Protein AF-A0A4R6G6R5-F1 (afdb_monomer_lite)

Structure (mmCIF, N/CA/C/O backbone):
data_AF-A0A4R6G6R5-F1
#
_entry.id   AF-A0A4R6G6R5-F1
#
loop_
_atom_site.group_PDB
_atom_site.id
_atom_site.type_symbol
_atom_site.label_atom_id
_atom_site.label_alt_id
_atom_site.label_comp_id
_atom_site.label_asym_id
_atom_site.label_entity_id
_atom_site.label_seq_id
_atom_site.pdbx_PDB_ins_code
_atom_site.Cartn_x
_atom_site.Cartn_y
_atom_site.Cartn_z
_atom_site.occupancy
_atom_site.B_iso_or_equiv
_atom_site.auth_seq_id
_atom_site.auth_comp_id
_atom_site.auth_asym_id
_atom_site.auth_atom_id
_atom_site.pdbx_PDB_model_num
ATOM 1 N N . MET A 1 1 ? 7.781 -20.737 -15.892 1.00 40.94 1 MET A N 1
ATOM 2 C CA . MET A 1 1 ? 7.764 -19.262 -15.797 1.00 40.94 1 MET A CA 1
ATOM 3 C C . MET A 1 1 ? 6.506 -18.879 -15.039 1.00 40.94 1 MET A C 1
ATOM 5 O O . MET A 1 1 ? 5.435 -19.244 -15.503 1.00 40.94 1 MET A O 1
ATOM 9 N N . SER A 1 2 ? 6.605 -18.272 -13.853 1.00 46.31 2 SER A N 1
ATOM 10 C CA . SER A 1 2 ? 5.411 -17.788 -13.145 1.00 46.31 2 SER A CA 1
ATOM 11 C C . SER A 1 2 ? 4.971 -16.476 -13.782 1.00 46.31 2 SER A C 1
ATOM 13 O O . SER A 1 2 ? 5.750 -15.529 -13.791 1.00 46.31 2 SER A O 1
ATOM 15 N N . SER A 1 3 ? 3.769 -16.421 -14.341 1.00 54.81 3 SER A N 1
ATOM 16 C CA . SER A 1 3 ? 3.135 -15.170 -14.762 1.00 54.81 3 SER A CA 1
ATOM 17 C C . SER A 1 3 ? 2.466 -14.498 -13.562 1.00 54.81 3 SER A C 1
ATOM 19 O O . SER A 1 3 ? 2.080 -15.182 -12.613 1.00 54.81 3 SER A O 1
ATOM 21 N N . TYR A 1 4 ? 2.300 -13.175 -13.613 1.00 59.81 4 TYR A N 1
ATOM 22 C CA . TYR A 1 4 ? 1.468 -12.454 -12.650 1.00 59.81 4 TYR A CA 1
ATOM 23 C C . TYR A 1 4 ? 0.051 -13.043 -12.604 1.00 59.81 4 TYR A C 1
ATOM 25 O O . TYR A 1 4 ? -0.521 -13.366 -13.651 1.00 59.81 4 TYR A O 1
ATOM 33 N N . ARG A 1 5 ? -0.508 -13.192 -11.399 1.00 61.62 5 ARG A N 1
ATOM 34 C CA . ARG A 1 5 ? -1.873 -13.685 -11.182 1.00 61.62 5 ARG A CA 1
ATOM 35 C C . ARG A 1 5 ? -2.727 -12.580 -10.579 1.00 61.62 5 ARG A C 1
ATOM 37 O O . ARG A 1 5 ? -2.496 -12.178 -9.444 1.00 61.62 5 ARG A O 1
ATOM 44 N N . ARG A 1 6 ? -3.720 -12.126 -11.349 1.00 59.91 6 ARG A N 1
ATOM 45 C CA . ARG A 1 6 ? -4.729 -11.173 -10.883 1.00 59.91 6 ARG A CA 1
ATOM 46 C C . ARG A 1 6 ? -5.626 -11.840 -9.848 1.00 59.91 6 ARG A C 1
ATOM 48 O O . ARG A 1 6 ? -6.105 -12.951 -10.082 1.00 59.91 6 ARG A O 1
ATOM 55 N N . ILE A 1 7 ? -5.879 -11.147 -8.748 1.00 63.00 7 ILE A N 1
ATOM 56 C CA . ILE A 1 7 ? -6.740 -11.641 -7.674 1.00 63.00 7 ILE A CA 1
ATOM 57 C C . ILE A 1 7 ? -8.153 -11.084 -7.851 1.00 63.00 7 ILE A C 1
ATOM 59 O O . ILE A 1 7 ? -8.339 -9.884 -8.053 1.00 63.00 7 ILE A O 1
ATOM 63 N N . LYS A 1 8 ? -9.163 -11.953 -7.754 1.00 63.47 8 LYS A N 1
ATOM 64 C CA . LYS A 1 8 ? -10.570 -11.553 -7.616 1.00 63.47 8 LYS A CA 1
ATOM 65 C C . LYS A 1 8 ? -11.083 -11.901 -6.226 1.00 63.47 8 LYS A C 1
ATOM 67 O O . LYS A 1 8 ? -10.665 -12.903 -5.651 1.00 63.47 8 LYS A O 1
ATOM 72 N N . LEU A 1 9 ? -11.994 -11.087 -5.703 1.00 62.19 9 LEU A N 1
ATOM 73 C CA . LEU A 1 9 ? -12.597 -11.278 -4.388 1.00 62.19 9 LEU A CA 1
ATOM 74 C C . LEU A 1 9 ? -14.121 -11.354 -4.509 1.00 62.19 9 LEU A C 1
ATOM 76 O O . LEU A 1 9 ? -14.733 -10.493 -5.135 1.00 62.19 9 LEU A O 1
ATOM 80 N N . GLY A 1 10 ? -14.714 -12.378 -3.897 1.00 57.88 10 GLY A N 1
ATOM 81 C CA . GLY A 1 10 ? -16.154 -12.510 -3.686 1.00 57.88 10 GLY A CA 1
ATOM 82 C C . GLY A 1 10 ? -16.492 -12.334 -2.207 1.00 57.88 10 GLY A C 1
ATOM 83 O O . GLY A 1 10 ? -15.808 -12.894 -1.350 1.00 57.88 10 GLY A O 1
ATOM 84 N N . ILE A 1 11 ? -17.532 -11.555 -1.904 1.00 58.75 11 ILE A N 1
ATOM 85 C CA . ILE A 1 11 ? -17.948 -11.232 -0.531 1.00 58.75 11 ILE A CA 1
ATOM 86 C C . ILE A 1 11 ? -19.417 -11.578 -0.356 1.00 58.75 11 ILE A C 1
ATOM 88 O O . ILE A 1 11 ? -20.252 -11.221 -1.181 1.00 58.75 11 ILE A O 1
ATOM 92 N N . SER A 1 12 ? -19.737 -12.277 0.732 1.00 50.78 12 SER A N 1
ATOM 93 C CA . SER A 1 12 ? -21.118 -12.685 1.032 1.00 50.78 12 SER A CA 1
ATOM 94 C C . SER A 1 12 ? -21.997 -11.567 1.618 1.00 50.78 12 SER A C 1
ATOM 96 O O . SER A 1 12 ? -23.219 -11.698 1.647 1.00 50.78 12 SER A O 1
ATOM 98 N N . SER A 1 13 ? -21.400 -10.468 2.090 1.00 53.56 13 SER A N 1
ATOM 99 C CA . SER A 1 13 ? -22.102 -9.347 2.725 1.00 53.56 13 SER A CA 1
ATOM 100 C C . SER A 1 13 ? -22.503 -8.268 1.716 1.00 53.56 13 SER A C 1
ATOM 102 O O . SER A 1 13 ? -21.655 -7.654 1.072 1.00 53.56 13 SER A O 1
ATOM 104 N N . VAL A 1 14 ? -23.805 -7.966 1.651 1.00 51.31 14 VAL A N 1
ATOM 105 C CA . VAL A 1 14 ? -24.383 -6.902 0.804 1.00 51.31 14 VAL A CA 1
ATOM 106 C C . VAL A 1 14 ? -23.847 -5.507 1.172 1.00 51.31 14 VAL A C 1
ATOM 108 O O . VAL A 1 14 ? -23.779 -4.634 0.318 1.00 51.31 14 VAL A O 1
ATOM 111 N N . ILE A 1 15 ? -23.424 -5.297 2.425 1.00 50.06 15 ILE A N 1
ATOM 112 C CA . ILE A 1 15 ? -22.972 -3.991 2.946 1.00 50.06 15 ILE A CA 1
ATOM 113 C C . ILE A 1 15 ? -21.524 -3.669 2.528 1.00 50.06 15 ILE A C 1
ATOM 115 O O . ILE A 1 15 ? -21.123 -2.507 2.517 1.00 50.06 15 ILE A O 1
ATOM 119 N N . GLU A 1 16 ? -20.727 -4.680 2.179 1.00 55.97 16 GLU A N 1
ATOM 120 C CA . GLU A 1 16 ? -19.296 -4.529 1.859 1.00 55.97 16 GLU A CA 1
ATOM 121 C C . GLU A 1 16 ? -18.996 -4.673 0.356 1.00 55.97 16 GLU A C 1
ATOM 123 O O . GLU A 1 16 ? -17.843 -4.560 -0.067 1.00 55.97 16 GLU A O 1
ATOM 128 N N . ASN A 1 17 ? -20.044 -4.875 -0.450 1.00 56.06 17 ASN A N 1
ATOM 129 C CA . ASN A 1 17 ? -19.956 -5.185 -1.876 1.00 56.06 17 ASN A CA 1
ATOM 130 C C . ASN A 1 17 ? -19.394 -4.027 -2.722 1.00 56.06 17 ASN A C 1
ATOM 132 O O . ASN A 1 17 ? -18.791 -4.273 -3.759 1.00 56.06 17 ASN A O 1
ATOM 136 N N . ASP A 1 18 ? -19.526 -2.778 -2.265 1.00 59.81 18 ASP A N 1
ATOM 137 C CA . ASP A 1 18 ? -19.084 -1.613 -3.046 1.00 59.81 18 ASP A CA 1
ATOM 138 C C . ASP A 1 18 ? -17.611 -1.246 -2.799 1.00 59.81 18 ASP A C 1
ATOM 140 O O . ASP A 1 18 ? -16.909 -0.792 -3.703 1.00 59.81 18 ASP A O 1
ATOM 144 N N . VAL A 1 19 ? -17.109 -1.455 -1.578 1.00 63.41 19 VAL A N 1
ATOM 145 C CA . VAL A 1 19 ? -15.779 -0.959 -1.174 1.00 63.41 19 VAL A CA 1
ATOM 146 C C . VAL A 1 19 ? -14.688 -1.973 -1.501 1.00 63.41 19 VAL A C 1
ATOM 148 O O . VAL A 1 19 ? -13.605 -1.616 -1.964 1.00 63.41 19 VAL A O 1
ATOM 151 N N . MET A 1 20 ? -14.957 -3.257 -1.282 1.00 70.19 20 MET A N 1
ATOM 152 C CA . MET A 1 20 ? -13.905 -4.270 -1.317 1.00 70.19 20 MET A CA 1
ATOM 153 C C . MET A 1 20 ? -13.451 -4.701 -2.718 1.00 70.19 20 MET A C 1
ATOM 155 O O . MET A 1 20 ? -12.252 -4.923 -2.895 1.00 70.19 20 MET A O 1
ATOM 159 N N . PRO A 1 21 ? -14.317 -4.794 -3.744 1.00 69.38 21 PRO A N 1
ATOM 160 C CA . PRO A 1 21 ? -13.840 -5.022 -5.105 1.00 69.38 21 PRO A CA 1
ATOM 161 C C . PRO A 1 21 ? -12.931 -3.888 -5.589 1.00 69.38 21 PRO A C 1
ATOM 163 O O . PRO A 1 21 ? -11.913 -4.143 -6.232 1.00 69.38 21 PRO A O 1
ATOM 166 N N . ASN A 1 22 ? -13.262 -2.638 -5.249 1.00 68.75 22 ASN A N 1
ATOM 167 C CA . ASN A 1 22 ? -12.412 -1.493 -5.563 1.00 68.75 22 ASN A CA 1
ATOM 168 C C . ASN A 1 22 ? -11.080 -1.572 -4.803 1.00 68.75 22 ASN A C 1
ATOM 170 O O . ASN A 1 22 ? -10.018 -1.483 -5.415 1.00 68.75 22 ASN A O 1
ATOM 174 N N . PHE A 1 23 ? -11.135 -1.851 -3.497 1.00 76.25 23 PHE A N 1
ATOM 175 C CA . PHE A 1 23 ? -9.960 -2.084 -2.657 1.00 76.25 23 PHE A CA 1
ATOM 176 C C . PHE A 1 23 ? -9.000 -3.114 -3.274 1.00 76.25 23 PHE A C 1
ATOM 178 O O . PHE A 1 23 ? -7.816 -2.827 -3.441 1.00 76.25 23 PHE A O 1
ATOM 185 N N . ILE A 1 24 ? -9.503 -4.293 -3.659 1.00 76.31 24 ILE A N 1
ATOM 186 C CA . ILE A 1 24 ? -8.674 -5.368 -4.220 1.00 76.31 24 ILE A CA 1
ATOM 187 C C . ILE A 1 24 ? -8.085 -4.977 -5.567 1.00 76.31 24 ILE A C 1
ATOM 189 O O . ILE A 1 24 ? -6.911 -5.240 -5.800 1.00 76.31 24 ILE A O 1
ATOM 193 N N . ASN A 1 25 ? -8.857 -4.329 -6.442 1.00 75.81 25 ASN A N 1
ATOM 194 C CA . ASN A 1 25 ? -8.335 -3.880 -7.731 1.00 75.81 25 ASN A CA 1
ATOM 195 C C . ASN A 1 25 ? -7.214 -2.846 -7.566 1.00 75.81 25 ASN A C 1
ATOM 197 O O . ASN A 1 25 ? -6.208 -2.928 -8.272 1.00 75.81 25 ASN A O 1
ATOM 201 N N . VAL A 1 26 ? -7.363 -1.898 -6.634 1.00 78.00 26 VAL A N 1
ATOM 202 C CA . VAL A 1 26 ? -6.309 -0.916 -6.345 1.00 78.00 26 VAL A CA 1
ATOM 203 C C . VAL A 1 26 ? -5.091 -1.615 -5.752 1.00 78.00 26 VAL A C 1
ATOM 205 O O . VAL A 1 26 ? -3.987 -1.430 -6.255 1.00 78.00 26 VAL A O 1
ATOM 208 N N . LEU A 1 27 ? -5.277 -2.475 -4.750 1.00 82.62 27 LEU A N 1
ATOM 209 C CA . LEU A 1 27 ? -4.180 -3.202 -4.114 1.00 82.62 27 LEU A CA 1
ATOM 210 C C . LEU A 1 27 ? -3.401 -4.071 -5.117 1.00 82.62 27 LEU A C 1
ATOM 212 O O . LEU A 1 27 ? -2.174 -4.031 -5.127 1.00 82.62 27 LEU A O 1
ATOM 216 N N . ASP A 1 28 ? -4.103 -4.811 -5.979 1.00 82.06 28 ASP A N 1
ATOM 217 C CA . ASP A 1 28 ? -3.528 -5.638 -7.050 1.00 82.06 28 ASP A CA 1
ATOM 218 C C . ASP A 1 28 ? -2.665 -4.773 -7.988 1.00 82.06 28 ASP A C 1
ATOM 220 O O . ASP A 1 28 ? -1.492 -5.072 -8.223 1.00 82.06 28 ASP A O 1
ATOM 224 N N . ALA A 1 29 ? -3.201 -3.634 -8.439 1.00 81.94 29 ALA A N 1
ATOM 225 C CA . ALA A 1 29 ? -2.495 -2.714 -9.325 1.00 81.94 29 ALA A CA 1
ATOM 226 C C . ALA A 1 29 ? -1.279 -2.041 -8.665 1.00 81.94 29 ALA A C 1
ATOM 228 O O . ALA A 1 29 ? -0.254 -1.848 -9.321 1.00 81.94 29 ALA A O 1
ATOM 229 N N . GLU A 1 30 ? -1.373 -1.639 -7.398 1.00 84.06 30 GLU A N 1
ATOM 230 C CA . GLU A 1 30 ? -0.256 -0.999 -6.692 1.00 84.06 30 GLU A CA 1
ATOM 231 C C . GLU A 1 30 ? 0.858 -1.998 -6.341 1.00 84.06 30 GLU A C 1
ATOM 233 O O . GLU A 1 30 ? 2.038 -1.684 -6.503 1.00 84.06 30 GLU A O 1
ATOM 238 N N . LEU A 1 31 ? 0.522 -3.227 -5.938 1.00 86.31 31 LEU A N 1
ATOM 239 C 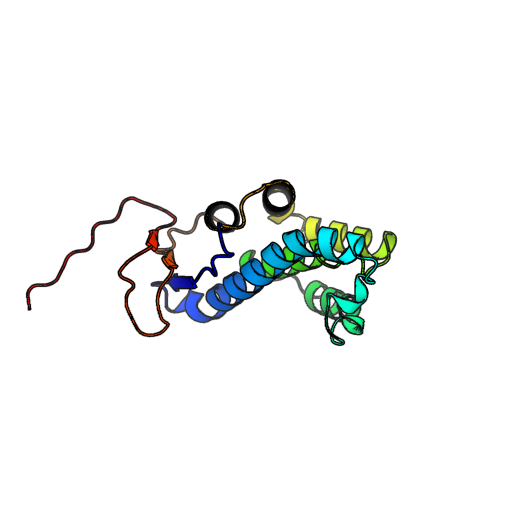CA . LEU A 1 31 ? 1.517 -4.273 -5.665 1.00 86.31 31 LEU A CA 1
ATOM 240 C C . LEU A 1 31 ? 2.274 -4.695 -6.927 1.00 86.31 31 LEU A C 1
ATOM 242 O O . LEU A 1 31 ? 3.490 -4.917 -6.876 1.00 86.31 31 LEU A O 1
ATOM 246 N N . LEU A 1 32 ? 1.590 -4.780 -8.070 1.00 84.44 32 LEU A N 1
ATOM 247 C CA . LEU A 1 32 ? 2.255 -5.009 -9.350 1.00 84.44 32 LEU A CA 1
ATOM 248 C C . LEU A 1 32 ? 3.206 -3.857 -9.689 1.00 84.44 32 LEU A C 1
ATOM 250 O O . LEU A 1 32 ? 4.344 -4.100 -10.096 1.00 84.44 32 LEU A O 1
ATOM 254 N N . ARG A 1 33 ? 2.770 -2.609 -9.485 1.00 81.94 33 ARG A N 1
ATOM 255 C CA . ARG A 1 33 ? 3.607 -1.427 -9.728 1.00 81.94 33 ARG A CA 1
ATOM 256 C C . ARG A 1 33 ? 4.860 -1.439 -8.865 1.00 81.94 33 ARG A C 1
ATOM 258 O O . ARG A 1 33 ? 5.948 -1.346 -9.419 1.00 81.94 33 ARG A O 1
ATOM 265 N N . GLN A 1 34 ? 4.739 -1.702 -7.565 1.00 83.31 34 GLN A N 1
ATOM 266 C CA . GLN A 1 34 ? 5.886 -1.865 -6.658 1.00 83.31 34 GLN A CA 1
ATOM 267 C C . GLN A 1 34 ? 6.932 -2.863 -7.173 1.00 83.31 34 GLN A C 1
ATOM 269 O O . GLN A 1 34 ? 8.133 -2.675 -6.990 1.00 83.31 34 GLN A O 1
ATOM 274 N N . LYS A 1 35 ? 6.491 -3.925 -7.855 1.00 83.38 35 LYS A N 1
ATOM 275 C CA . LYS A 1 35 ? 7.385 -4.941 -8.417 1.00 83.38 35 LYS A CA 1
ATOM 276 C C . LYS A 1 35 ? 8.106 -4.486 -9.683 1.00 83.38 35 LYS A C 1
ATOM 278 O O . LYS A 1 35 ? 9.246 -4.883 -9.928 1.00 83.38 35 LYS A O 1
ATOM 283 N N . LEU A 1 36 ? 7.417 -3.712 -10.512 1.00 84.12 36 LEU A N 1
ATOM 284 C CA . LEU A 1 36 ? 7.853 -3.354 -11.857 1.00 84.12 36 LEU A CA 1
ATOM 285 C C . LEU A 1 36 ? 8.595 -2.014 -11.908 1.00 84.12 36 LEU A C 1
ATOM 287 O O . LEU A 1 36 ? 9.497 -1.876 -12.734 1.00 84.12 36 LEU A O 1
ATOM 291 N N . THR A 1 37 ? 8.285 -1.064 -11.018 1.00 82.31 37 THR A N 1
ATOM 292 C CA . THR A 1 37 ? 8.928 0.260 -10.975 1.00 82.31 37 THR A CA 1
ATOM 293 C C . THR A 1 37 ? 10.458 0.167 -10.927 1.00 82.31 37 THR A C 1
ATOM 295 O O . THR A 1 37 ? 11.096 0.802 -11.764 1.00 82.31 37 THR A O 1
ATOM 298 N N . PRO A 1 38 ? 11.096 -0.660 -10.068 1.00 82.25 38 PRO A N 1
ATOM 299 C CA . PRO A 1 38 ? 12.559 -0.740 -10.036 1.00 82.25 38 PRO A CA 1
ATOM 300 C C . PRO A 1 38 ? 13.171 -1.185 -11.372 1.00 82.25 38 PRO A C 1
ATOM 302 O O . PRO A 1 38 ? 14.202 -0.663 -11.788 1.00 82.25 38 PRO A O 1
ATOM 305 N N . GLN A 1 39 ? 12.518 -2.119 -12.073 1.00 83.06 39 GLN A N 1
ATOM 306 C CA . GLN A 1 39 ? 12.974 -2.594 -13.383 1.00 83.06 39 GLN A CA 1
ATOM 307 C C . GLN A 1 39 ? 12.775 -1.523 -14.458 1.00 83.06 39 GLN A C 1
ATOM 309 O O . GLN A 1 39 ? 13.645 -1.323 -15.301 1.00 83.06 39 GLN A O 1
ATOM 314 N N . PHE A 1 40 ? 11.652 -0.807 -14.412 1.00 84.69 40 PHE A N 1
ATOM 315 C CA . PHE A 1 40 ? 11.368 0.303 -15.315 1.00 84.69 40 PHE A CA 1
ATOM 316 C C . PHE A 1 40 ? 12.414 1.421 -15.185 1.00 84.69 40 PHE A C 1
ATOM 318 O O . PHE A 1 40 ? 12.961 1.872 -16.190 1.00 84.69 40 PHE A O 1
ATOM 325 N N . LEU A 1 41 ? 12.773 1.792 -13.954 1.00 82.62 41 LEU A N 1
ATOM 326 C CA . LEU A 1 41 ? 13.828 2.772 -13.680 1.00 82.62 41 LEU A CA 1
ATOM 327 C C . LEU A 1 41 ? 15.211 2.269 -14.116 1.00 82.62 41 LEU A C 1
ATOM 329 O O . LEU A 1 41 ? 15.986 3.019 -14.706 1.00 82.62 41 LEU A O 1
ATOM 333 N N . GLN A 1 42 ? 15.519 0.987 -13.893 1.00 86.31 42 GLN A N 1
ATOM 334 C CA . GLN A 1 42 ? 16.785 0.384 -14.326 1.00 86.31 42 GLN A CA 1
ATOM 335 C C . GLN A 1 42 ? 16.971 0.433 -15.852 1.00 86.31 42 GLN A C 1
ATOM 337 O O . GLN A 1 42 ? 18.099 0.524 -16.336 1.00 86.31 42 GLN A O 1
ATOM 342 N N . LEU A 1 43 ? 15.877 0.397 -16.612 1.00 88.56 43 LEU A N 1
ATOM 343 C CA . LEU A 1 43 ? 15.887 0.540 -18.069 1.00 88.56 43 LEU A CA 1
ATOM 344 C C . LEU A 1 43 ? 16.085 1.996 -18.537 1.00 88.56 43 LEU A C 1
ATOM 346 O O . LEU A 1 43 ? 16.140 2.240 -19.741 1.00 88.56 43 LEU A O 1
ATOM 350 N N . GLY A 1 44 ? 16.219 2.953 -17.614 1.00 86.06 44 GLY A N 1
ATOM 351 C CA . GLY A 1 44 ? 16.456 4.367 -17.907 1.00 86.06 44 GLY A CA 1
ATOM 352 C C . GLY A 1 44 ? 15.187 5.169 -18.194 1.00 86.06 44 GLY A C 1
ATOM 353 O O . GLY A 1 44 ? 15.281 6.313 -18.637 1.00 86.06 44 GLY A O 1
ATOM 354 N N . PHE A 1 45 ? 14.005 4.594 -17.958 1.00 84.50 45 PHE A N 1
ATOM 355 C CA . PHE A 1 45 ? 12.760 5.349 -18.028 1.00 84.50 45 PHE A CA 1
ATOM 356 C C . PHE A 1 45 ? 12.581 6.222 -16.780 1.00 84.50 45 PHE A C 1
ATOM 358 O O . PHE A 1 45 ? 13.038 5.884 -15.691 1.00 84.50 45 PHE A O 1
ATOM 365 N N . GLN A 1 46 ? 11.884 7.346 -16.937 1.00 77.69 46 GLN A N 1
ATOM 366 C CA . GLN A 1 46 ? 11.555 8.242 -15.830 1.00 77.69 46 GLN A CA 1
ATOM 367 C C . GLN A 1 46 ? 10.327 7.716 -15.083 1.00 77.69 46 GLN A C 1
ATOM 369 O O . GLN A 1 46 ? 9.336 7.368 -15.722 1.00 77.69 46 GLN A O 1
ATOM 374 N N . GLY A 1 47 ? 10.363 7.683 -13.746 1.00 72.94 47 GLY A N 1
ATOM 375 C CA . GLY A 1 47 ? 9.261 7.164 -12.920 1.00 72.94 47 GLY A CA 1
ATOM 376 C C . GLY A 1 47 ? 7.910 7.830 -13.203 1.00 72.94 47 GLY A C 1
ATOM 377 O O . GLY A 1 47 ? 6.880 7.161 -13.199 1.00 72.94 47 GLY A O 1
ATOM 378 N N . GLU A 1 48 ? 7.925 9.111 -13.577 1.00 72.12 48 GLU A N 1
ATOM 379 C CA . GLU A 1 48 ? 6.746 9.876 -14.001 1.00 72.12 48 GLU A CA 1
ATOM 380 C C . GLU A 1 48 ? 6.028 9.307 -15.236 1.00 72.12 48 GLU A C 1
ATOM 382 O O . GLU A 1 48 ? 4.856 9.591 -15.426 1.00 72.12 48 GLU A O 1
ATOM 387 N N . HIS A 1 49 ? 6.691 8.491 -16.063 1.00 75.06 49 HIS A N 1
ATOM 388 C CA . HIS A 1 49 ? 6.076 7.822 -17.219 1.00 75.06 49 HIS A CA 1
ATOM 389 C C . HIS A 1 49 ? 5.477 6.456 -16.878 1.00 75.06 49 HIS A C 1
ATOM 391 O O . HIS A 1 49 ? 4.751 5.874 -17.688 1.00 75.06 49 HIS A O 1
ATOM 397 N N . PHE A 1 50 ? 5.816 5.910 -15.710 1.00 72.50 50 PHE A N 1
ATOM 398 C CA . PHE A 1 50 ? 5.258 4.646 -15.238 1.00 72.50 50 PHE A CA 1
ATOM 399 C C . PHE A 1 50 ? 3.797 4.808 -14.799 1.00 72.50 50 PHE A C 1
ATOM 401 O O . PHE A 1 50 ? 2.969 3.905 -14.923 1.00 72.50 50 PHE A O 1
ATOM 408 N N . TYR A 1 51 ? 3.501 6.012 -14.336 1.00 66.12 51 TYR A N 1
ATOM 409 C CA . TYR A 1 51 ? 2.215 6.521 -13.920 1.00 66.12 51 TYR A CA 1
ATOM 410 C C . TYR A 1 51 ? 1.667 7.376 -15.081 1.00 66.12 51 TYR A C 1
ATOM 412 O O . TYR A 1 51 ? 2.382 8.198 -15.641 1.00 66.12 51 TYR A O 1
ATOM 420 N N . ARG A 1 52 ? 0.451 7.111 -15.578 1.00 60.78 52 ARG A N 1
ATOM 421 C CA . ARG A 1 52 ? -0.107 7.869 -16.725 1.00 60.78 52 ARG A CA 1
ATOM 422 C C . ARG A 1 52 ? -0.399 9.323 -16.308 1.00 60.78 52 ARG A C 1
ATOM 424 O O . ARG A 1 52 ? -0.466 9.621 -15.129 1.00 60.78 52 ARG A O 1
ATOM 431 N N . ASP A 1 53 ? -0.649 10.225 -17.264 1.00 49.53 53 ASP A N 1
ATOM 432 C CA . ASP A 1 53 ? -0.837 11.689 -17.082 1.00 49.53 53 ASP A CA 1
ATOM 433 C C . ASP A 1 53 ? -1.759 12.178 -15.927 1.00 49.53 53 ASP A C 1
ATOM 435 O O . ASP A 1 53 ? -1.768 13.370 -15.611 1.00 49.53 53 ASP A O 1
ATOM 439 N N . SER A 1 54 ? -2.534 11.305 -15.274 1.00 48.84 54 SER A N 1
ATOM 440 C CA . SER A 1 54 ? -3.337 11.609 -14.081 1.00 48.84 54 SER A CA 1
ATOM 441 C C . SER A 1 54 ? -2.523 11.984 -12.833 1.00 48.84 54 SER A C 1
ATOM 443 O O . SER A 1 54 ? -3.077 12.607 -11.924 1.00 48.84 54 SER A O 1
ATOM 445 N N . ASP A 1 55 ? -1.229 11.665 -12.784 1.00 54.56 55 ASP A N 1
ATOM 446 C CA . ASP A 1 55 ? -0.422 11.739 -11.556 1.00 54.56 55 ASP A CA 1
ATOM 447 C C . ASP A 1 55 ? 0.160 13.122 -11.220 1.00 54.56 55 ASP A C 1
ATOM 449 O O . ASP A 1 55 ? 0.583 13.363 -10.088 1.00 54.56 55 ASP A O 1
ATOM 453 N N . LYS A 1 56 ? 0.039 14.110 -12.122 1.00 56.84 56 LYS A N 1
ATOM 454 C CA . LYS A 1 56 ? 0.256 15.532 -11.762 1.00 56.84 56 LYS A CA 1
ATOM 455 C C . LYS A 1 56 ? -0.667 15.994 -10.629 1.00 56.84 56 LYS A C 1
ATOM 457 O O . LYS A 1 56 ? -0.386 16.989 -9.967 1.00 56.84 56 LYS A O 1
ATOM 462 N N . ASN A 1 57 ? -1.761 15.267 -10.404 1.00 68.44 57 ASN A N 1
ATOM 463 C CA . ASN A 1 57 ? -2.730 15.551 -9.361 1.00 68.44 57 ASN A CA 1
ATOM 464 C C . ASN A 1 57 ? -2.580 14.646 -8.133 1.00 68.44 57 ASN A C 1
ATOM 466 O O . ASN A 1 57 ? -3.398 14.780 -7.232 1.00 68.44 57 ASN A O 1
ATOM 470 N N . THR A 1 58 ? -1.575 13.768 -8.034 1.00 75.88 58 THR A N 1
ATOM 471 C CA . THR A 1 58 ? -1.454 12.824 -6.903 1.00 75.88 58 THR A CA 1
ATOM 472 C C . THR A 1 58 ? -1.343 13.547 -5.565 1.00 75.88 58 THR A C 1
ATOM 474 O O . THR A 1 58 ? -2.053 13.208 -4.622 1.00 75.88 58 THR A O 1
ATOM 477 N N . GLN A 1 59 ? -0.555 14.622 -5.495 1.00 80.56 59 GLN A N 1
ATOM 478 C CA . GLN A 1 59 ? -0.486 15.469 -4.301 1.00 80.56 59 GLN A CA 1
ATOM 479 C C . GLN A 1 59 ? -1.826 16.159 -3.996 1.00 80.56 59 GLN A C 1
ATOM 481 O O . GLN A 1 59 ? -2.248 16.213 -2.842 1.00 80.56 59 GLN A O 1
ATOM 486 N N . ALA A 1 60 ? -2.513 16.689 -5.013 1.00 80.00 60 ALA A N 1
ATOM 487 C CA . ALA A 1 60 ? -3.813 17.341 -4.841 1.00 80.00 60 ALA A CA 1
ATOM 488 C C . ALA A 1 60 ? -4.897 16.346 -4.397 1.00 80.00 60 ALA A C 1
ATOM 490 O O . ALA A 1 60 ? -5.704 16.659 -3.524 1.00 80.00 60 ALA A O 1
ATOM 491 N N . TYR A 1 61 ? -4.872 15.137 -4.954 1.00 80.88 61 TYR A N 1
ATOM 492 C CA . TYR A 1 61 ? -5.747 14.035 -4.600 1.00 80.88 61 TYR A CA 1
ATOM 493 C C . TYR A 1 61 ? -5.488 13.586 -3.165 1.00 80.88 61 TYR A C 1
ATOM 495 O O . TYR A 1 61 ? -6.416 13.637 -2.369 1.00 80.88 61 TYR A O 1
ATOM 503 N N . LEU A 1 62 ? -4.241 13.261 -2.797 1.00 83.50 62 LEU A N 1
ATOM 504 C CA . LEU A 1 62 ? -3.869 12.884 -1.428 1.00 83.50 62 LEU A CA 1
ATOM 505 C C . LEU A 1 62 ? -4.251 13.966 -0.414 1.00 83.50 62 LEU A C 1
ATOM 507 O O . LEU A 1 62 ? -4.814 13.655 0.631 1.00 83.50 62 LEU A O 1
ATOM 511 N N . ASN A 1 63 ? -4.024 15.242 -0.733 1.00 82.81 63 ASN A N 1
ATOM 512 C CA . ASN A 1 63 ? -4.499 16.342 0.104 1.00 82.81 63 ASN A CA 1
ATOM 513 C C . ASN A 1 63 ? -6.024 16.339 0.236 1.00 82.81 63 ASN A C 1
ATOM 515 O O . ASN A 1 63 ? -6.531 16.481 1.343 1.00 82.81 63 ASN A O 1
ATOM 519 N N . HIS A 1 64 ? -6.760 16.151 -0.858 1.00 80.31 64 HIS A N 1
ATOM 520 C CA . HIS A 1 64 ? -8.216 16.089 -0.821 1.00 80.31 64 HIS A CA 1
ATOM 521 C C . HIS A 1 64 ? -8.720 14.920 0.037 1.00 80.31 64 HIS A C 1
ATOM 523 O O . HIS A 1 64 ? -9.483 15.150 0.973 1.00 80.31 64 HIS A O 1
ATOM 529 N N . VAL A 1 65 ? -8.258 13.690 -0.201 1.00 77.38 65 VAL A N 1
ATOM 530 C CA . VAL A 1 65 ? -8.717 12.521 0.571 1.00 77.38 65 VAL A CA 1
ATOM 531 C C . VAL A 1 65 ? -8.258 12.532 2.033 1.00 77.38 65 VAL A C 1
ATOM 533 O O . VAL A 1 65 ? -8.950 11.964 2.869 1.00 77.38 65 VAL A O 1
ATOM 536 N N . LEU A 1 66 ? -7.158 13.212 2.376 1.00 81.06 66 LEU A N 1
ATOM 537 C CA . LEU A 1 66 ? -6.683 13.335 3.763 1.00 81.06 66 LEU A CA 1
ATOM 538 C C . LEU A 1 66 ? -7.252 14.551 4.514 1.00 81.06 66 LEU A C 1
ATOM 540 O O . LEU A 1 66 ? -6.976 14.707 5.704 1.00 81.06 66 LEU A O 1
ATOM 544 N N . THR A 1 67 ? -8.043 15.418 3.866 1.00 77.19 67 THR A N 1
ATOM 545 C CA . THR A 1 67 ? -8.696 16.551 4.558 1.00 77.19 67 THR A CA 1
ATOM 546 C C . THR A 1 67 ? -9.848 16.127 5.470 1.00 77.19 67 THR A C 1
ATOM 548 O O . THR A 1 67 ? -10.163 16.848 6.417 1.00 77.19 67 THR A O 1
ATOM 551 N N . GLY A 1 68 ? -10.457 14.964 5.224 1.00 71.31 68 GLY A N 1
ATOM 552 C CA . GLY A 1 68 ? -11.479 14.365 6.084 1.00 71.31 68 GLY A CA 1
ATOM 553 C C . GLY A 1 68 ? -10.986 13.042 6.674 1.00 71.31 68 GLY A C 1
ATOM 554 O O . GLY A 1 68 ? -10.359 12.270 5.951 1.00 71.31 68 GLY A O 1
ATOM 555 N N . PRO A 1 69 ? -11.242 12.745 7.962 1.00 66.38 69 PRO A N 1
ATOM 556 C CA . PRO A 1 69 ? -10.899 11.445 8.518 1.00 66.38 69 PRO A CA 1
ATOM 557 C C . PRO A 1 69 ? -11.724 10.357 7.809 1.00 66.38 69 PRO A C 1
ATOM 559 O O . PRO A 1 69 ? -12.955 10.429 7.841 1.00 66.38 69 PRO A O 1
ATOM 562 N N . PRO A 1 70 ? -11.091 9.356 7.176 1.00 74.25 70 PRO A N 1
ATOM 563 C CA . PRO A 1 70 ? -11.817 8.233 6.603 1.00 74.25 70 PRO A CA 1
ATOM 564 C C . PRO A 1 70 ? -12.560 7.476 7.708 1.00 74.25 70 PRO A C 1
ATOM 566 O O . PRO A 1 70 ? -12.041 7.293 8.816 1.00 74.25 70 PRO A O 1
ATOM 569 N N . GLU A 1 71 ? -13.784 7.047 7.400 1.00 71.00 71 GLU A N 1
ATOM 570 C CA . GLU A 1 71 ? -14.666 6.380 8.363 1.00 71.00 71 GLU A CA 1
ATOM 571 C C . GLU A 1 71 ? -14.201 4.958 8.689 1.00 71.00 71 GLU A C 1
ATOM 573 O O . GLU A 1 71 ? -14.416 4.476 9.802 1.00 71.00 71 GLU A O 1
ATOM 578 N N . LYS A 1 72 ? -13.571 4.273 7.725 1.00 76.88 72 LYS A N 1
ATOM 579 C CA . LYS A 1 72 ? -13.154 2.874 7.849 1.00 76.88 72 LYS A CA 1
ATOM 580 C C . LYS A 1 72 ? -11.694 2.709 7.459 1.00 76.88 72 LYS A C 1
ATOM 582 O O . LYS A 1 72 ? -11.198 3.343 6.530 1.00 76.88 72 LYS A O 1
ATOM 587 N N . PHE A 1 73 ? -11.016 1.773 8.119 1.00 81.94 73 PHE A N 1
ATOM 588 C CA . PHE A 1 73 ? -9.622 1.467 7.809 1.00 81.94 73 PHE A CA 1
ATOM 589 C C . PHE A 1 73 ? -9.429 0.962 6.369 1.00 81.94 73 PHE A C 1
ATOM 591 O O . PHE A 1 73 ? -8.434 1.282 5.723 1.00 81.94 73 PHE A O 1
ATOM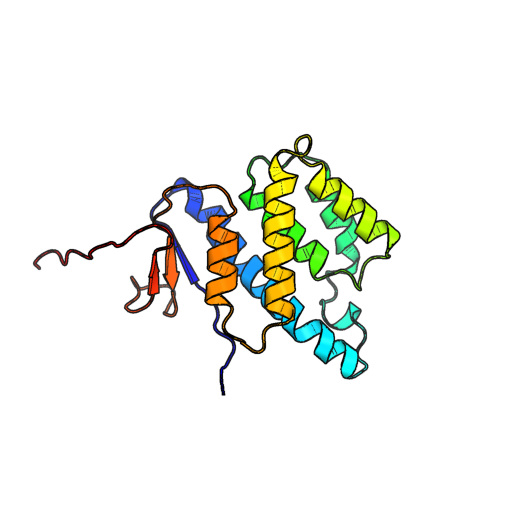 598 N N . ALA A 1 74 ? -10.416 0.242 5.832 1.00 78.19 74 ALA A N 1
ATOM 599 C CA . ALA A 1 74 ? -10.392 -0.251 4.459 1.00 78.19 74 ALA A CA 1
ATOM 600 C C . ALA A 1 74 ? -10.328 0.861 3.392 1.00 78.19 74 ALA A C 1
ATOM 602 O O . ALA A 1 74 ? -9.818 0.614 2.303 1.00 78.19 74 ALA A O 1
ATOM 603 N N . ASP A 1 75 ? -10.776 2.079 3.711 1.00 78.88 75 ASP A N 1
ATOM 604 C CA . ASP A 1 75 ? -10.677 3.237 2.813 1.00 78.88 75 ASP A CA 1
ATOM 605 C C . ASP A 1 75 ? -9.283 3.891 2.878 1.00 78.88 75 ASP A C 1
ATOM 607 O O . ASP A 1 75 ? -8.836 4.528 1.926 1.00 78.88 75 ASP A O 1
ATOM 611 N N . VAL A 1 76 ? -8.563 3.707 3.992 1.00 85.50 76 VAL A N 1
ATOM 612 C CA . VAL A 1 76 ? -7.213 4.252 4.214 1.00 85.50 76 VAL A CA 1
ATOM 613 C C . VAL A 1 76 ? -6.173 3.474 3.421 1.00 85.50 76 VAL A C 1
ATOM 615 O O . VAL A 1 76 ? -5.269 4.057 2.823 1.00 85.50 76 VAL A O 1
ATOM 618 N N . VAL A 1 77 ? -6.266 2.144 3.451 1.00 85.69 77 VAL A N 1
ATOM 619 C CA . VAL A 1 77 ? -5.181 1.278 2.986 1.00 85.69 77 VAL A CA 1
ATOM 620 C C . VAL A 1 77 ? -4.850 1.467 1.504 1.00 85.69 77 VAL A C 1
ATOM 622 O O . VAL A 1 77 ? -3.667 1.646 1.227 1.00 85.69 77 VAL A O 1
ATOM 625 N N . PRO A 1 78 ? -5.804 1.507 0.552 1.00 82.12 78 PRO A N 1
ATOM 626 C CA . PRO A 1 78 ? -5.482 1.738 -0.858 1.00 82.12 78 PRO A CA 1
ATOM 627 C C . PRO A 1 78 ? -4.682 3.023 -1.080 1.00 82.12 78 PRO A C 1
ATOM 629 O O . PRO A 1 78 ? -3.719 3.031 -1.841 1.00 82.12 78 PRO A O 1
ATOM 632 N N . LEU A 1 79 ? -5.045 4.091 -0.365 1.00 85.31 79 LEU A N 1
ATOM 633 C CA . LEU A 1 79 ? -4.383 5.390 -0.453 1.00 85.31 79 LEU A CA 1
ATOM 634 C C . LEU A 1 79 ? -2.964 5.342 0.126 1.00 85.31 79 LEU A C 1
ATOM 636 O O . LEU A 1 79 ? -2.048 5.942 -0.434 1.00 85.31 79 LEU A O 1
ATOM 640 N N . PHE A 1 80 ? -2.771 4.602 1.218 1.00 89.25 80 PHE A N 1
ATOM 641 C CA . PHE A 1 80 ? -1.454 4.391 1.812 1.00 89.25 80 PHE A CA 1
ATOM 642 C C . PHE A 1 80 ? -0.549 3.535 0.914 1.00 89.25 80 PHE A C 1
ATOM 644 O O . PHE A 1 80 ? 0.610 3.881 0.701 1.00 89.25 80 PHE A O 1
ATOM 651 N N . VAL A 1 81 ? -1.077 2.457 0.321 1.00 87.06 81 VAL A N 1
ATOM 652 C CA . VAL A 1 81 ? -0.324 1.624 -0.635 1.00 87.06 81 VAL A CA 1
ATOM 653 C C . VAL A 1 81 ? 0.063 2.434 -1.878 1.00 87.06 81 VAL A C 1
ATOM 655 O O . VAL A 1 81 ? 1.192 2.315 -2.352 1.00 87.06 81 VAL A O 1
ATOM 658 N N . MET A 1 82 ? -0.835 3.294 -2.368 1.00 84.31 82 MET A N 1
ATOM 659 C CA . MET A 1 82 ? -0.544 4.226 -3.458 1.00 84.31 82 MET A CA 1
ATOM 660 C C . MET A 1 82 ? 0.564 5.218 -3.080 1.00 84.31 82 MET A C 1
ATOM 662 O O . MET A 1 82 ? 1.470 5.435 -3.874 1.00 84.31 82 MET A O 1
ATOM 666 N N . LEU A 1 83 ? 0.562 5.789 -1.866 1.00 87.38 83 LEU A N 1
ATOM 667 C CA . LEU A 1 83 ? 1.657 6.663 -1.419 1.00 87.38 83 LEU A CA 1
ATOM 668 C C . LEU A 1 83 ? 3.018 5.957 -1.525 1.00 87.38 83 LEU A C 1
ATOM 670 O O . LEU A 1 83 ? 3.982 6.542 -2.016 1.00 87.38 83 LEU A O 1
ATOM 674 N N . MET A 1 84 ? 3.090 4.692 -1.108 1.00 83.81 84 MET A N 1
ATOM 675 C CA . MET A 1 84 ? 4.331 3.918 -1.175 1.00 83.81 84 MET A CA 1
ATOM 676 C C . MET A 1 84 ? 4.804 3.681 -2.615 1.00 83.81 84 MET A C 1
ATOM 678 O O . MET A 1 84 ? 5.998 3.493 -2.840 1.00 83.81 84 MET A O 1
ATOM 682 N N . SER A 1 85 ? 3.892 3.613 -3.589 1.00 75.38 85 SER A N 1
ATOM 683 C CA . SER A 1 85 ? 4.214 3.286 -4.983 1.00 75.38 85 SER A CA 1
ATOM 684 C C . SER A 1 85 ? 4.577 4.522 -5.809 1.00 75.38 85 SER A C 1
ATOM 686 O O . SER A 1 85 ? 5.391 4.421 -6.733 1.00 75.38 85 SER A O 1
ATOM 688 N N . VAL A 1 86 ? 4.037 5.690 -5.452 1.00 70.88 86 VAL A N 1
ATOM 689 C CA . VAL A 1 86 ? 4.275 6.985 -6.116 1.00 70.88 86 VAL A CA 1
ATOM 690 C C . VAL A 1 86 ? 5.502 7.736 -5.589 1.00 70.88 86 VAL A C 1
ATOM 692 O O . VAL A 1 86 ? 5.695 8.890 -5.962 1.00 70.88 86 VAL A O 1
ATOM 695 N N . GLY A 1 87 ? 6.340 7.125 -4.741 1.00 59.50 87 GLY A N 1
ATOM 696 C CA . GLY A 1 87 ? 7.481 7.775 -4.068 1.00 59.50 87 GLY A CA 1
ATOM 697 C C . GLY A 1 87 ? 8.481 8.508 -4.980 1.00 59.50 87 GLY A C 1
ATOM 698 O O . GLY A 1 87 ? 9.216 9.361 -4.504 1.00 59.50 87 GLY A O 1
ATOM 699 N N . GLU A 1 88 ? 8.467 8.233 -6.286 1.00 65.88 88 GLU A N 1
ATOM 700 C CA . GLU A 1 88 ? 9.294 8.899 -7.308 1.00 65.88 88 GLU A CA 1
ATOM 701 C C . GLU A 1 88 ? 8.598 10.104 -7.986 1.00 65.88 88 GLU A C 1
ATOM 703 O O . GLU A 1 88 ? 9.238 10.867 -8.705 1.00 65.88 88 GLU A O 1
ATOM 708 N N . VAL A 1 89 ? 7.285 10.283 -7.789 1.00 75.38 89 VAL A N 1
ATOM 709 C CA . VAL A 1 89 ? 6.491 11.425 -8.298 1.00 75.38 89 VAL A CA 1
ATOM 710 C C . VAL A 1 89 ? 6.470 12.577 -7.287 1.00 75.38 89 VAL A C 1
ATOM 712 O O . VAL A 1 89 ? 6.370 13.745 -7.662 1.00 75.38 89 VAL A O 1
ATOM 715 N N . LEU A 1 90 ? 6.550 12.257 -5.995 1.00 79.44 90 LEU A N 1
ATOM 716 C CA . LEU A 1 90 ? 6.580 13.235 -4.909 1.00 79.44 90 LEU A CA 1
ATOM 717 C C . LEU A 1 90 ? 8.021 13.621 -4.563 1.00 79.44 90 LEU A C 1
ATOM 719 O O . LEU A 1 90 ? 8.945 12.822 -4.683 1.00 79.44 90 LEU A O 1
ATOM 723 N N . THR A 1 91 ? 8.218 14.844 -4.068 1.00 84.56 91 THR A N 1
ATOM 724 C CA . THR A 1 91 ? 9.477 15.180 -3.391 1.00 84.56 91 THR A CA 1
ATOM 725 C C . THR A 1 91 ? 9.593 14.381 -2.092 1.00 84.56 91 THR A C 1
ATOM 727 O O . THR A 1 91 ? 8.581 14.008 -1.498 1.00 84.56 91 THR A O 1
ATOM 730 N N . VAL A 1 92 ? 10.821 14.165 -1.610 1.00 85.62 92 VAL A N 1
ATOM 731 C CA . VAL A 1 92 ? 11.075 13.461 -0.337 1.00 85.62 92 VAL A CA 1
ATOM 732 C C . VAL A 1 92 ? 10.307 14.107 0.822 1.00 85.62 92 VAL A C 1
ATOM 734 O O . VAL A 1 92 ? 9.677 13.407 1.610 1.00 85.62 92 VAL A O 1
ATOM 737 N N . ASP A 1 93 ? 10.289 15.440 0.878 1.00 88.62 93 ASP A N 1
ATOM 738 C CA . ASP A 1 93 ? 9.573 16.183 1.918 1.00 88.62 93 ASP A CA 1
ATOM 739 C C . ASP A 1 93 ? 8.054 15.978 1.829 1.00 88.62 93 ASP A C 1
ATOM 741 O O . ASP A 1 93 ? 7.403 15.733 2.843 1.00 88.62 93 ASP A O 1
ATOM 745 N N . ALA A 1 94 ? 7.481 16.0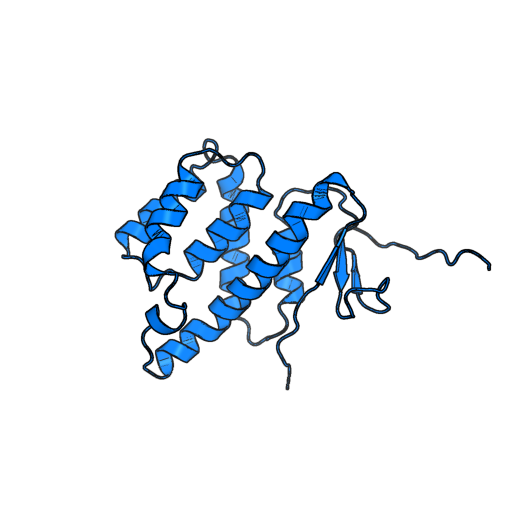24 0.618 1.00 87.88 94 ALA A N 1
ATOM 746 C CA . ALA A 1 94 ? 6.048 15.806 0.419 1.00 87.88 94 ALA A CA 1
ATOM 747 C C . ALA A 1 94 ? 5.649 14.358 0.733 1.00 87.88 94 ALA A C 1
ATOM 749 O O . ALA A 1 94 ? 4.610 14.123 1.349 1.00 87.88 94 ALA A O 1
ATOM 750 N N . TYR A 1 95 ? 6.479 13.389 0.341 1.00 89.56 95 TYR A N 1
ATOM 751 C CA . TYR A 1 95 ? 6.289 11.988 0.702 1.00 89.56 95 TYR A CA 1
ATOM 752 C C . TYR A 1 95 ? 6.249 11.820 2.223 1.00 89.56 95 TYR A C 1
ATOM 754 O O . TYR A 1 95 ? 5.294 11.243 2.743 1.00 89.56 95 TYR A O 1
ATOM 762 N N . GLN A 1 96 ? 7.240 12.369 2.935 1.00 91.81 96 GLN A N 1
ATOM 763 C CA . GLN A 1 96 ? 7.315 12.262 4.391 1.00 91.81 96 GLN A CA 1
ATOM 764 C C . GLN A 1 96 ? 6.121 12.943 5.070 1.00 91.81 96 GLN A C 1
ATOM 766 O O . GLN A 1 96 ? 5.535 12.376 5.988 1.00 91.81 96 GLN A O 1
ATOM 771 N N . GLU A 1 97 ? 5.699 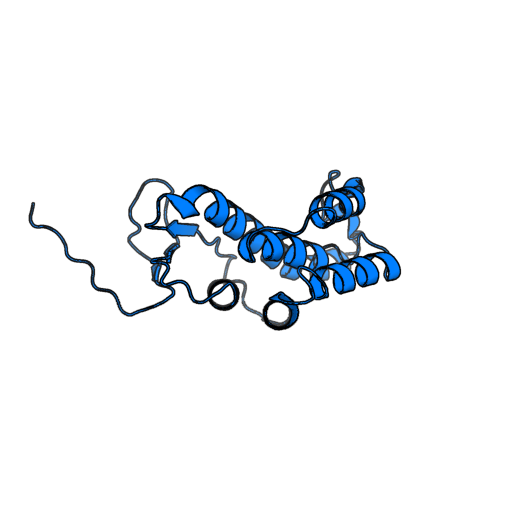14.112 4.579 1.00 92.06 97 GLU A N 1
ATOM 772 C CA . GLU A 1 97 ? 4.514 14.807 5.088 1.00 92.06 97 GLU A CA 1
ATOM 773 C C . GLU A 1 97 ? 3.255 13.933 4.981 1.00 92.06 97 GLU A C 1
ATOM 775 O O . GLU A 1 97 ? 2.490 13.814 5.943 1.00 92.06 97 GLU A O 1
ATOM 780 N N . PHE A 1 98 ? 3.016 13.309 3.825 1.00 92.00 98 PHE A N 1
ATOM 781 C CA . PHE A 1 98 ? 1.864 12.424 3.656 1.00 92.00 98 PHE A CA 1
ATOM 782 C C . PHE A 1 98 ? 1.985 11.156 4.488 1.00 92.00 98 PHE A C 1
ATOM 784 O O . PHE A 1 98 ? 0.997 10.741 5.094 1.00 92.00 98 PHE A O 1
ATOM 791 N N . TYR A 1 99 ? 3.175 10.567 4.552 1.00 93.00 99 TYR A N 1
ATOM 792 C CA . TYR A 1 99 ? 3.443 9.386 5.362 1.00 93.00 99 TYR A CA 1
ATOM 793 C C . TYR A 1 99 ? 3.093 9.644 6.833 1.00 93.00 99 TYR A C 1
ATOM 795 O O . TYR A 1 99 ? 2.298 8.909 7.424 1.00 93.00 99 TYR A O 1
ATOM 803 N N . ASP A 1 100 ? 3.574 10.755 7.391 1.00 93.31 100 ASP A N 1
ATOM 804 C CA . ASP A 1 100 ? 3.278 11.157 8.765 1.00 93.31 100 ASP A CA 1
ATOM 805 C C . ASP A 1 100 ? 1.781 11.435 8.961 1.00 93.31 100 ASP A C 1
ATOM 807 O O . ASP A 1 100 ? 1.197 11.016 9.966 1.00 93.31 100 ASP A O 1
ATOM 811 N N . LYS A 1 101 ? 1.116 12.076 7.986 1.00 92.06 101 LYS A N 1
ATOM 812 C CA . LYS A 1 101 ? -0.344 12.276 8.018 1.00 92.06 101 LYS A CA 1
ATOM 813 C C . LYS A 1 101 ? -1.092 10.948 8.088 1.00 92.06 101 LYS A C 1
ATOM 815 O O . LYS A 1 101 ? -1.983 10.828 8.925 1.00 92.06 101 LYS A O 1
ATOM 820 N N . PHE A 1 102 ? -0.731 9.955 7.272 1.00 92.75 102 PHE A N 1
ATOM 821 C CA . PHE A 1 102 ? -1.344 8.622 7.314 1.00 92.75 102 PHE A CA 1
ATOM 822 C C . PHE A 1 102 ? -1.165 7.953 8.676 1.00 92.75 102 PHE A C 1
ATOM 824 O O . PHE A 1 102 ? -2.131 7.422 9.226 1.00 92.75 102 PHE A O 1
ATOM 831 N N . LEU A 1 103 ? 0.037 8.019 9.253 1.00 93.38 103 LEU A N 1
ATOM 832 C CA . LEU A 1 103 ? 0.308 7.439 10.569 1.00 93.38 103 LEU A CA 1
ATOM 833 C C . LEU A 1 103 ? -0.414 8.163 11.709 1.00 93.38 103 LEU A C 1
ATOM 835 O O . LEU A 1 103 ? -0.673 7.555 12.745 1.00 93.38 103 LEU A O 1
ATOM 839 N N . LEU A 1 104 ? -0.766 9.436 11.533 1.00 92.06 104 LEU A N 1
ATOM 840 C CA . LEU A 1 104 ? -1.500 10.233 12.517 1.00 92.06 104 LEU A CA 1
ATOM 841 C C . LEU A 1 104 ? -3.019 10.256 12.282 1.00 92.06 104 LEU A C 1
ATOM 843 O O . LEU A 1 104 ? -3.751 10.771 13.138 1.00 92.06 104 LEU A O 1
ATOM 847 N N . LEU A 1 105 ? -3.513 9.673 11.182 1.00 89.31 105 LEU A N 1
ATOM 848 C CA . LEU A 1 105 ? -4.946 9.579 10.890 1.00 89.31 105 LEU A CA 1
ATOM 849 C C . LEU A 1 105 ? -5.711 9.002 12.081 1.00 89.31 105 LEU A C 1
ATOM 851 O O . LEU A 1 105 ? -5.279 8.046 12.731 1.00 89.31 105 LEU A O 1
ATOM 855 N N . ASN A 1 106 ? -6.865 9.603 12.378 1.00 86.50 106 ASN A N 1
ATOM 856 C CA . ASN A 1 106 ? -7.709 9.227 13.513 1.00 86.50 106 ASN A CA 1
ATOM 857 C C . ASN A 1 106 ? -6.910 9.118 14.826 1.00 86.50 106 ASN A C 1
ATOM 859 O O . ASN A 1 106 ? -7.083 8.172 15.591 1.00 86.50 106 ASN A O 1
ATOM 863 N N . LYS A 1 107 ? -6.009 10.079 15.081 1.00 88.62 107 LYS A N 1
ATOM 864 C CA . LYS A 1 107 ? -5.109 10.113 16.251 1.00 88.62 107 LYS A CA 1
ATOM 865 C C . LYS A 1 107 ? -4.173 8.897 16.339 1.00 88.62 107 LYS A C 1
ATOM 867 O O . LYS A 1 107 ? -3.854 8.438 17.432 1.00 88.62 107 LYS A O 1
ATOM 872 N N . GLY A 1 108 ? -3.764 8.365 15.189 1.00 89.19 108 GLY A N 1
ATOM 873 C CA . GLY A 1 108 ? -2.876 7.209 15.081 1.00 89.19 108 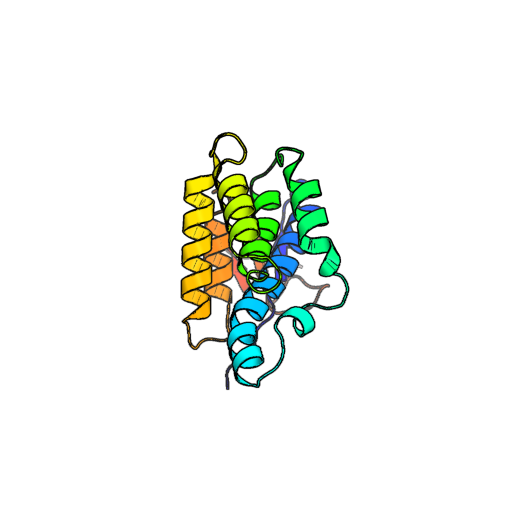GLY A CA 1
ATOM 874 C C . GLY A 1 108 ? -3.529 5.865 15.384 1.00 89.19 108 GLY A C 1
ATOM 875 O O . GLY A 1 108 ? -2.821 4.884 15.607 1.00 89.19 108 GLY A O 1
ATOM 876 N N . THR A 1 109 ? -4.865 5.792 15.353 1.00 88.50 109 THR A N 1
ATOM 877 C CA . THR A 1 109 ? -5.618 4.546 15.601 1.00 88.50 109 THR A CA 1
ATOM 878 C C . THR A 1 109 ? -5.132 3.399 14.707 1.00 88.50 109 THR A C 1
ATOM 880 O O . THR A 1 109 ? -5.025 2.265 15.166 1.00 88.50 109 THR A O 1
ATOM 883 N N . TYR A 1 110 ? -4.768 3.698 13.457 1.00 89.25 110 TYR A N 1
ATOM 884 C CA . TYR A 1 110 ? -4.372 2.698 12.462 1.00 89.25 110 TYR A CA 1
ATOM 885 C C . TYR A 1 110 ? -2.858 2.541 12.276 1.00 89.25 110 TYR A C 1
ATOM 887 O O . TYR A 1 110 ? -2.430 1.687 11.500 1.00 89.25 110 TYR A O 1
ATOM 895 N N . ALA A 1 111 ? -2.028 3.316 12.984 1.00 92.19 111 ALA A N 1
ATOM 896 C CA . ALA A 1 111 ? -0.587 3.394 12.725 1.00 92.19 111 ALA A CA 1
ATOM 897 C C . ALA A 1 111 ? 0.093 2.016 12.736 1.00 92.19 111 ALA A C 1
ATOM 899 O O . ALA A 1 111 ? 0.836 1.668 11.823 1.00 92.19 111 ALA A O 1
ATOM 900 N N . LYS A 1 112 ? -0.221 1.179 13.733 1.00 91.56 112 LYS A N 1
ATOM 901 C CA . LYS A 1 112 ? 0.355 -0.170 13.849 1.00 91.56 112 LYS A CA 1
ATOM 902 C C . LYS A 1 112 ? -0.003 -1.066 12.658 1.00 91.56 112 LYS A C 1
ATOM 904 O O . LYS A 1 112 ? 0.834 -1.845 12.212 1.00 91.56 112 LYS A O 1
ATOM 909 N N . GLN A 1 113 ? -1.238 -0.981 12.169 1.00 91.19 113 GLN A N 1
ATOM 910 C CA . GLN A 1 113 ? -1.704 -1.776 11.032 1.00 91.19 113 GLN A CA 1
ATOM 911 C C . GLN A 1 113 ? -1.084 -1.277 9.725 1.00 91.19 113 GLN A C 1
ATOM 913 O O . GLN A 1 113 ? -0.654 -2.092 8.915 1.00 91.19 113 GLN A O 1
ATOM 918 N N . LEU A 1 114 ? -0.966 0.042 9.547 1.00 93.19 114 LEU A N 1
ATOM 919 C CA . LEU A 1 114 ? -0.291 0.640 8.392 1.00 93.19 114 LEU A CA 1
ATOM 920 C C . LEU A 1 114 ? 1.182 0.226 8.318 1.00 93.19 114 LEU A C 1
ATOM 922 O O . LEU A 1 114 ? 1.624 -0.229 7.270 1.00 93.19 114 LEU A O 1
ATOM 926 N N . LEU A 1 115 ? 1.909 0.267 9.438 1.00 94.81 115 LEU A N 1
ATOM 927 C CA . LEU A 1 115 ? 3.300 -0.200 9.505 1.00 94.81 115 LEU A CA 1
ATOM 928 C C . LEU A 1 115 ? 3.431 -1.703 9.199 1.00 94.81 115 LEU A C 1
ATOM 930 O O . LEU A 1 115 ? 4.389 -2.138 8.563 1.00 94.81 115 LEU A O 1
ATOM 934 N N . ALA A 1 116 ? 2.460 -2.518 9.623 1.00 93.12 116 ALA A N 1
ATOM 935 C CA . ALA A 1 116 ? 2.435 -3.937 9.274 1.00 93.12 116 ALA A CA 1
ATOM 936 C C . ALA A 1 116 ? 2.203 -4.152 7.766 1.00 93.12 116 ALA A C 1
ATOM 938 O O . ALA A 1 116 ? 2.864 -4.992 7.158 1.00 93.12 116 ALA A O 1
ATOM 939 N N . ILE A 1 117 ? 1.305 -3.377 7.151 1.00 92.00 117 ILE A N 1
ATOM 940 C CA . ILE A 1 117 ? 1.053 -3.407 5.702 1.00 92.00 117 ILE A CA 1
ATOM 941 C C . ILE A 1 117 ? 2.285 -2.938 4.921 1.00 92.00 117 ILE A C 1
ATOM 943 O O . ILE A 1 117 ? 2.668 -3.592 3.952 1.00 92.00 117 ILE A O 1
ATOM 947 N N . GLU A 1 118 ? 2.948 -1.871 5.366 1.00 93.25 118 GLU A N 1
ATOM 948 C CA . GLU A 1 118 ? 4.211 -1.395 4.791 1.00 93.25 118 GLU A CA 1
ATOM 949 C C . GLU A 1 118 ? 5.264 -2.507 4.772 1.00 93.25 118 GLU A C 1
ATOM 951 O O . GLU A 1 118 ? 5.880 -2.767 3.736 1.00 93.25 118 GLU A O 1
ATOM 956 N N . GLN A 1 119 ? 5.431 -3.224 5.886 1.00 93.88 119 GLN A N 1
ATOM 957 C CA . GLN A 1 119 ? 6.362 -4.348 5.947 1.00 93.88 119 GLN A CA 1
ATOM 958 C C . GLN A 1 119 ? 6.011 -5.440 4.923 1.00 93.88 119 GLN A C 1
ATOM 960 O O . GLN A 1 119 ? 6.899 -5.934 4.228 1.00 93.88 119 GLN A O 1
ATOM 965 N N . LEU A 1 120 ? 4.726 -5.785 4.776 1.00 93.06 120 LEU A N 1
ATOM 966 C CA . LEU A 1 120 ? 4.265 -6.784 3.803 1.00 93.06 120 LEU A CA 1
ATOM 967 C C . LEU A 1 120 ? 4.541 -6.363 2.352 1.00 93.06 120 LEU A C 1
ATOM 969 O O . LEU A 1 120 ? 4.938 -7.197 1.534 1.00 93.06 120 LEU A O 1
ATOM 973 N N . ILE A 1 121 ? 4.361 -5.082 2.033 1.00 90.44 121 ILE A N 1
ATOM 974 C CA . ILE A 1 121 ? 4.654 -4.519 0.707 1.00 90.44 121 ILE A CA 1
ATOM 975 C C . ILE A 1 121 ? 6.164 -4.533 0.443 1.00 90.44 121 ILE A C 1
ATOM 977 O O . ILE A 1 121 ? 6.603 -4.954 -0.629 1.00 90.44 121 ILE A O 1
ATOM 981 N N . ASN A 1 122 ? 6.969 -4.145 1.431 1.00 89.75 122 ASN A N 1
ATOM 982 C CA . ASN A 1 122 ? 8.426 -4.165 1.330 1.00 89.75 122 ASN A CA 1
ATOM 983 C C . ASN A 1 122 ? 8.970 -5.588 1.123 1.00 89.75 122 ASN A C 1
ATOM 985 O O . ASN A 1 122 ? 9.882 -5.799 0.317 1.00 89.75 122 ASN A O 1
ATOM 989 N N . ASP A 1 123 ? 8.404 -6.581 1.811 1.00 91.19 123 ASP A N 1
ATOM 990 C CA . ASP A 1 123 ? 8.764 -7.991 1.631 1.00 91.19 123 ASP A CA 1
ATOM 991 C C . ASP A 1 123 ? 8.346 -8.508 0.246 1.00 91.19 123 ASP A C 1
ATOM 993 O O . ASP A 1 123 ? 9.100 -9.235 -0.410 1.00 91.19 123 ASP A O 1
ATOM 997 N N . TRP A 1 124 ? 7.179 -8.086 -0.249 1.00 90.25 124 TRP A N 1
ATOM 998 C CA . TRP A 1 124 ? 6.721 -8.390 -1.605 1.00 90.25 124 TRP A CA 1
ATOM 999 C C . TRP A 1 124 ? 7.656 -7.836 -2.688 1.00 90.25 124 TRP A C 1
ATOM 1001 O O . TRP A 1 124 ? 8.016 -8.566 -3.623 1.00 90.25 124 TRP A O 1
ATOM 1011 N N . GLY A 1 125 ? 8.097 -6.583 -2.545 1.00 86.44 125 GLY A N 1
ATOM 1012 C CA . GLY A 1 125 ? 9.045 -5.947 -3.464 1.00 86.44 125 GLY A CA 1
ATOM 1013 C C . GLY A 1 125 ? 10.365 -6.719 -3.578 1.00 86.44 125 GLY A C 1
ATOM 1014 O O . GLY A 1 125 ? 10.923 -6.828 -4.667 1.00 86.44 125 GLY A O 1
ATOM 1015 N N . LYS A 1 126 ? 10.821 -7.341 -2.481 1.00 87.25 126 LYS A N 1
ATOM 1016 C CA . LYS A 1 126 ? 12.058 -8.147 -2.421 1.00 87.25 126 LYS A CA 1
ATOM 1017 C C . LYS A 1 126 ? 11.888 -9.599 -2.874 1.00 87.25 126 LYS A C 1
ATOM 1019 O O . LYS A 1 126 ? 12.877 -10.270 -3.164 1.00 87.25 126 LYS A O 1
ATOM 1024 N N . SER A 1 127 ? 10.660 -10.113 -2.902 1.00 87.88 127 SER A N 1
ATOM 1025 C CA . SER A 1 127 ? 10.372 -11.490 -3.316 1.00 87.88 127 SER A CA 1
ATOM 1026 C C . SER A 1 127 ? 10.753 -11.728 -4.784 1.00 87.88 127 SER A C 1
ATOM 1028 O O . SER A 1 127 ? 10.702 -10.821 -5.608 1.00 87.88 127 SER A O 1
ATOM 1030 N N . THR A 1 128 ? 11.062 -12.963 -5.167 1.00 85.31 128 THR A N 1
ATOM 1031 C CA . THR A 1 128 ? 11.225 -13.358 -6.582 1.00 85.31 128 THR A CA 1
ATOM 1032 C C . THR A 1 128 ? 9.915 -13.830 -7.219 1.00 85.31 128 THR A C 1
ATOM 1034 O O . THR A 1 128 ? 9.849 -14.007 -8.434 1.00 85.31 128 THR A O 1
ATOM 1037 N N . SER A 1 129 ? 8.862 -14.018 -6.417 1.00 85.81 129 SER A N 1
ATOM 1038 C CA . SER A 1 129 ? 7.541 -14.441 -6.888 1.00 85.81 129 SER A CA 1
ATOM 1039 C C . SER A 1 129 ? 6.821 -13.317 -7.641 1.00 85.81 129 SER A C 1
ATOM 1041 O O . SER A 1 129 ? 6.911 -12.148 -7.255 1.00 85.81 129 SER A O 1
ATOM 1043 N N . LEU A 1 130 ? 6.070 -13.693 -8.683 1.00 83.69 130 LEU A N 1
ATOM 1044 C CA . LEU A 1 130 ? 5.043 -12.854 -9.325 1.00 83.69 130 LEU A CA 1
ATOM 1045 C C . LEU A 1 130 ? 3.616 -13.231 -8.890 1.00 83.69 130 LEU A C 1
ATOM 1047 O O . LEU A 1 130 ? 2.653 -12.613 -9.334 1.00 83.69 130 LEU A O 1
ATOM 1051 N N . ASP A 1 131 ? 3.479 -14.223 -8.011 1.00 82.19 131 ASP A N 1
ATOM 1052 C CA . ASP A 1 131 ? 2.220 -14.564 -7.356 1.00 82.19 131 ASP A CA 1
ATOM 1053 C C . ASP A 1 131 ? 2.097 -13.782 -6.041 1.00 82.19 131 ASP A C 1
ATOM 1055 O O . ASP A 1 131 ? 2.808 -14.073 -5.075 1.00 82.19 131 ASP A O 1
ATOM 1059 N N . GLN A 1 132 ? 1.222 -12.774 -6.027 1.00 81.06 132 GLN A N 1
ATOM 1060 C CA . GLN A 1 132 ? 1.013 -11.866 -4.892 1.00 81.06 132 GLN A CA 1
ATOM 1061 C C . GLN A 1 132 ? -0.072 -12.323 -3.912 1.00 81.06 132 GLN A C 1
ATOM 1063 O O . GLN A 1 132 ? -0.390 -11.604 -2.963 1.00 81.06 132 GLN A O 1
ATOM 1068 N N . THR A 1 133 ? -0.632 -13.514 -4.131 1.00 77.44 133 THR A N 1
ATOM 1069 C CA . THR A 1 133 ? -1.754 -14.069 -3.365 1.00 77.44 133 THR A CA 1
ATOM 1070 C C . THR A 1 133 ? -1.509 -14.029 -1.858 1.00 77.44 133 THR A C 1
ATOM 1072 O O . THR A 1 133 ? -2.337 -13.513 -1.106 1.00 77.44 133 THR A O 1
ATOM 1075 N N . ASP A 1 134 ? -0.345 -14.501 -1.412 1.00 81.31 134 ASP A N 1
ATOM 1076 C CA . ASP A 1 134 ? -0.005 -14.540 0.013 1.00 81.31 134 ASP A CA 1
ATOM 1077 C C . ASP A 1 134 ? 0.152 -13.142 0.622 1.00 81.31 134 ASP A C 1
ATOM 1079 O O . ASP A 1 134 ? -0.247 -12.917 1.767 1.00 81.31 134 ASP A O 1
ATOM 1083 N N . THR A 1 135 ? 0.713 -12.191 -0.129 1.00 87.56 135 THR A N 1
ATOM 1084 C CA . THR A 1 135 ? 0.864 -10.801 0.320 1.00 87.56 135 THR A CA 1
ATOM 1085 C C . THR A 1 135 ? -0.501 -10.147 0.485 1.00 87.56 135 THR A C 1
ATOM 1087 O O . THR A 1 135 ? -0.790 -9.604 1.551 1.00 87.56 135 THR A O 1
ATOM 1090 N N . VAL A 1 136 ? -1.367 -10.253 -0.527 1.00 83.06 136 VAL A N 1
ATOM 1091 C CA . VAL A 1 136 ? -2.727 -9.699 -0.481 1.00 83.06 136 VAL A CA 1
ATOM 1092 C C . VAL A 1 136 ? -3.524 -10.307 0.665 1.00 83.06 136 VAL A C 1
ATOM 1094 O O . VAL A 1 136 ? -4.165 -9.573 1.413 1.00 83.06 136 VAL A O 1
ATOM 1097 N N . LYS A 1 137 ? -3.419 -11.623 0.880 1.00 77.62 137 LYS A N 1
ATOM 1098 C CA . LYS A 1 137 ? -4.066 -12.291 2.014 1.00 77.62 137 LYS A CA 1
ATOM 1099 C C . LYS A 1 137 ? -3.627 -11.695 3.354 1.00 77.62 137 LYS A C 1
ATOM 1101 O O . LYS A 1 137 ? -4.470 -11.390 4.192 1.00 77.62 137 LYS A O 1
ATOM 1106 N N . LYS A 1 138 ? -2.319 -11.532 3.571 1.00 83.88 138 LYS A N 1
ATOM 1107 C CA . LYS A 1 138 ? -1.788 -10.973 4.826 1.00 83.88 138 LYS A CA 1
ATOM 1108 C C . LYS A 1 138 ? -2.216 -9.517 5.034 1.00 83.88 138 LYS A C 1
ATOM 1110 O O . LYS A 1 138 ? -2.564 -9.149 6.153 1.00 83.88 138 LYS A O 1
ATOM 1115 N N . ILE A 1 139 ? -2.230 -8.712 3.968 1.00 85.62 139 ILE A N 1
ATOM 1116 C CA . ILE A 1 139 ? -2.728 -7.329 4.010 1.00 85.62 139 ILE A CA 1
ATOM 1117 C C . ILE A 1 139 ? -4.206 -7.319 4.405 1.00 85.62 139 ILE A C 1
ATOM 1119 O O . ILE A 1 139 ? -4.575 -6.613 5.335 1.00 85.62 139 ILE A O 1
ATOM 1123 N N . MET A 1 140 ? -5.033 -8.163 3.790 1.00 78.50 140 MET A N 1
ATOM 1124 C CA . MET A 1 140 ? -6.461 -8.271 4.106 1.00 78.50 140 MET A CA 1
ATOM 1125 C C . MET A 1 140 ? -6.715 -8.674 5.559 1.00 78.50 140 MET A C 1
ATOM 1127 O O . MET A 1 140 ? -7.500 -8.026 6.241 1.00 78.50 140 MET A O 1
ATOM 1131 N N . LEU A 1 141 ? -5.975 -9.661 6.070 1.00 77.75 141 LEU A N 1
ATOM 1132 C CA . LEU A 1 141 ? -6.024 -10.064 7.483 1.00 77.75 141 LEU A CA 1
ATOM 1133 C C . LEU A 1 141 ? -5.603 -8.946 8.455 1.00 77.75 141 LEU A C 1
ATOM 1135 O O . LEU A 1 141 ? -5.898 -9.014 9.647 1.00 77.75 141 LEU A O 1
ATOM 1139 N N . THR A 1 142 ? -4.905 -7.917 7.968 1.00 81.62 142 THR A N 1
ATOM 1140 C CA . THR A 1 142 ? -4.491 -6.757 8.769 1.00 81.62 142 THR A CA 1
ATOM 1141 C C . THR A 1 142 ? -5.599 -5.696 8.870 1.00 81.62 142 THR A C 1
ATOM 1143 O O . THR A 1 142 ? -5.574 -4.880 9.795 1.00 81.62 142 THR A O 1
ATOM 1146 N N . ILE A 1 143 ? -6.603 -5.714 7.983 1.00 76.88 143 ILE A N 1
ATOM 1147 C CA . ILE A 1 143 ? -7.610 -4.645 7.792 1.00 76.88 143 ILE A CA 1
ATOM 1148 C C . ILE A 1 143 ? -8.796 -4.727 8.781 1.00 76.88 143 ILE A C 1
ATOM 1150 O O . ILE A 1 143 ? -9.895 -4.276 8.511 1.00 76.88 143 ILE A O 1
ATOM 1154 N N . GLU A 1 144 ? -8.525 -5.168 10.010 1.00 64.19 144 GLU A N 1
ATOM 1155 C CA . GLU A 1 144 ? -9.481 -5.642 11.030 1.00 64.19 144 GLU A CA 1
ATOM 1156 C C . GLU A 1 144 ? -9.879 -7.108 10.847 1.00 64.19 144 GLU A C 1
ATOM 1158 O O . GLU A 1 144 ? -10.172 -7.584 9.754 1.00 64.19 144 GLU A O 1
ATOM 1163 N N . ALA A 1 145 ? -9.935 -7.814 11.977 1.00 46.75 145 ALA A N 1
ATOM 1164 C CA . ALA A 1 145 ? -10.463 -9.164 12.086 1.00 46.75 145 ALA A CA 1
ATOM 1165 C C . ALA A 1 145 ? -11.993 -9.129 11.989 1.00 46.75 145 ALA A C 1
ATOM 1167 O O . ALA A 1 145 ? -12.695 -9.271 12.990 1.00 46.75 145 ALA A O 1
ATOM 1168 N N . LYS A 1 146 ? -12.537 -8.883 10.802 1.00 51.78 146 LYS A N 1
ATOM 1169 C CA . LYS A 1 146 ? -13.939 -9.205 10.554 1.00 51.78 146 LYS A CA 1
ATOM 1170 C C . LYS A 1 146 ? -14.006 -10.621 10.020 1.00 51.78 146 LYS A C 1
ATOM 1172 O O . LYS A 1 146 ? -13.217 -10.968 9.154 1.00 51.78 146 LYS A O 1
ATOM 1177 N N . ALA A 1 147 ? -14.947 -11.405 10.547 1.00 42.56 147 ALA A N 1
ATOM 1178 C CA . ALA A 1 147 ? -15.324 -12.708 10.013 1.00 42.56 147 ALA A CA 1
ATOM 1179 C C . ALA A 1 147 ? -15.954 -12.497 8.634 1.00 42.56 147 ALA A C 1
ATOM 1181 O O . ALA A 1 147 ? -17.176 -12.490 8.470 1.00 42.56 147 ALA A O 1
ATOM 1182 N N . ASN A 1 148 ? -15.115 -12.233 7.648 1.00 49.34 148 ASN A N 1
ATOM 1183 C CA . ASN A 1 148 ? -15.554 -11.892 6.323 1.00 49.34 148 ASN A CA 1
ATOM 1184 C C . ASN A 1 148 ? -15.312 -13.140 5.509 1.00 49.34 148 ASN A C 1
ATOM 1186 O O . ASN A 1 148 ? -14.172 -13.468 5.190 1.00 49.34 148 ASN A O 1
ATOM 1190 N N . PHE A 1 149 ? -16.408 -13.829 5.181 1.00 49.97 149 PHE A N 1
ATOM 1191 C CA . PHE A 1 149 ? -16.491 -14.882 4.169 1.00 49.97 149 PHE A CA 1
ATOM 1192 C C . PHE A 1 149 ? -16.057 -14.322 2.803 1.00 49.97 149 PHE A C 1
ATOM 1194 O O . PHE A 1 149 ? -16.863 -14.108 1.897 1.00 49.97 149 PHE A O 1
ATOM 1201 N N . SER A 1 150 ? -14.772 -14.010 2.725 1.00 57.34 150 SER A N 1
ATOM 1202 C CA . SER A 1 150 ? -14.039 -13.413 1.636 1.00 57.34 150 SER A CA 1
ATOM 1203 C C . SER A 1 150 ? -13.428 -14.585 0.916 1.00 57.34 150 SER A C 1
ATOM 1205 O O . SER A 1 150 ? -12.577 -15.299 1.455 1.00 57.34 150 SER A O 1
ATOM 1207 N N . TRP A 1 151 ? -13.944 -14.837 -0.269 1.00 58.00 151 TRP A N 1
ATOM 1208 C CA . TRP A 1 151 ? -13.454 -15.888 -1.123 1.00 58.00 151 TRP A CA 1
ATOM 1209 C C . TRP A 1 151 ? -12.531 -15.263 -2.170 1.00 58.00 151 TRP A C 1
ATOM 1211 O O . TRP A 1 151 ? -12.903 -14.296 -2.834 1.00 58.00 151 TRP A O 1
ATOM 1221 N N . PHE A 1 152 ? -11.322 -15.803 -2.297 1.00 60.44 152 PHE A N 1
ATOM 1222 C CA . PHE A 1 152 ? -10.320 -15.361 -3.260 1.00 60.44 152 PHE A CA 1
ATOM 1223 C C . PHE A 1 152 ? -10.229 -16.277 -4.455 1.00 60.44 152 PHE A C 1
ATOM 1225 O O . PHE A 1 152 ? -10.164 -17.492 -4.295 1.00 60.44 152 PHE A O 1
ATOM 1232 N N . GLY A 1 153 ? -10.125 -15.668 -5.630 1.00 57.41 153 GLY A N 1
ATOM 1233 C CA . GLY A 1 153 ? -10.430 -16.328 -6.870 1.00 57.41 153 GLY A CA 1
ATOM 1234 C C . GLY A 1 153 ? -9.646 -16.071 -8.100 1.00 57.41 153 GLY A C 1
ATOM 1235 O O . GLY A 1 153 ? -9.141 -14.974 -8.308 1.00 57.41 153 GLY A O 1
ATOM 1236 N N . PHE A 1 154 ? -9.684 -17.082 -8.965 1.00 55.34 154 PHE A N 1
ATOM 1237 C CA . PHE A 1 154 ? -8.902 -17.109 -10.191 1.00 55.34 154 PHE A CA 1
ATOM 1238 C C . PHE A 1 154 ? -9.747 -17.237 -11.474 1.00 55.34 154 PHE A C 1
ATOM 1240 O O . PHE A 1 154 ? -9.170 -17.232 -12.557 1.00 55.34 154 PHE A O 1
ATOM 1247 N N . THR A 1 155 ? -11.083 -17.335 -11.382 1.00 52.41 155 THR A N 1
ATOM 1248 C CA . THR A 1 155 ? -12.002 -17.532 -12.530 1.00 52.41 155 THR A CA 1
ATOM 1249 C C . THR A 1 155 ? -13.066 -16.422 -12.674 1.00 52.41 155 THR A C 1
ATOM 1251 O O . THR A 1 155 ? -13.090 -15.451 -11.918 1.00 52.41 155 THR A O 1
ATOM 1254 N N . ASP A 1 156 ? -13.838 -16.492 -13.758 1.00 49.59 156 ASP A N 1
ATOM 1255 C CA . ASP A 1 156 ? -14.606 -15.432 -14.432 1.00 49.59 156 ASP A CA 1
ATOM 1256 C C . ASP A 1 156 ? -15.680 -14.721 -13.577 1.00 49.59 156 ASP A C 1
ATOM 1258 O O . ASP A 1 156 ? -16.114 -15.212 -12.545 1.00 49.59 156 ASP A O 1
ATOM 1262 N N . GLU A 1 157 ? -16.128 -13.540 -14.027 1.00 51.09 157 GLU A N 1
ATOM 1263 C CA . GLU A 1 157 ? -17.001 -12.594 -13.287 1.00 51.09 157 GLU A CA 1
ATOM 1264 C C . GLU A 1 157 ? -18.406 -13.119 -12.934 1.00 51.09 157 GLU A C 1
ATOM 1266 O O . GLU A 1 157 ? -19.085 -12.522 -12.105 1.00 51.09 157 GLU A O 1
ATOM 1271 N N . ASN A 1 158 ? -18.839 -14.228 -13.539 1.00 48.72 158 ASN A N 1
ATOM 1272 C CA . ASN A 1 158 ? -20.238 -14.669 -13.519 1.00 48.72 158 ASN A CA 1
ATOM 1273 C C . ASN A 1 158 ? -20.483 -15.994 -12.776 1.00 48.72 158 ASN A C 1
ATOM 1275 O O . ASN A 1 158 ? -21.620 -16.463 -12.747 1.00 48.72 158 ASN A O 1
ATOM 1279 N N . GLY A 1 159 ? -19.452 -16.634 -12.216 1.00 46.41 159 GLY A N 1
ATOM 1280 C CA . GLY A 1 159 ? -19.573 -17.958 -11.597 1.00 46.41 159 GLY A CA 1
ATOM 1281 C C . GLY A 1 159 ? -19.177 -17.962 -10.128 1.00 46.41 159 GLY A C 1
ATOM 1282 O O . GLY A 1 159 ? -18.226 -17.276 -9.756 1.00 46.41 159 GLY A O 1
ATOM 1283 N N . PHE A 1 160 ? -19.854 -18.788 -9.306 1.00 48.56 160 PHE A N 1
ATOM 1284 C CA . PHE A 1 160 ? -19.190 -19.231 -8.086 1.00 48.56 160 PHE A CA 1
ATOM 1285 C C . PHE A 1 160 ? -18.002 -20.099 -8.550 1.00 48.56 160 PHE A C 1
ATOM 1287 O O . PHE A 1 160 ? -18.167 -21.081 -9.268 1.00 48.56 160 PHE A O 1
ATOM 1294 N N . PRO A 1 161 ? -16.800 -19.683 -8.222 1.00 51.84 161 PRO A N 1
ATOM 1295 C CA . PRO A 1 161 ? -15.538 -20.153 -8.772 1.00 51.84 161 PRO A CA 1
ATOM 1296 C C . PRO A 1 161 ? -15.172 -21.579 -8.351 1.00 51.84 161 PRO A C 1
ATOM 1298 O O . PRO A 1 161 ? -15.266 -21.953 -7.183 1.00 51.84 161 PRO A O 1
ATOM 1301 N N . GLU A 1 162 ? -14.645 -22.361 -9.291 1.00 50.12 162 GLU A N 1
ATOM 1302 C CA . GLU A 1 162 ? -14.211 -23.740 -9.017 1.00 50.12 162 GLU A CA 1
ATOM 1303 C C . GLU A 1 162 ? -12.893 -23.818 -8.223 1.00 50.12 162 GLU A C 1
ATOM 1305 O O . GLU A 1 162 ? -12.553 -24.868 -7.679 1.00 50.12 162 GLU A O 1
ATOM 1310 N N . GLN A 1 163 ? -12.124 -22.722 -8.163 1.00 50.59 163 GLN A N 1
ATOM 1311 C CA . GLN A 1 163 ? -10.784 -22.681 -7.567 1.00 50.59 163 GLN A CA 1
ATOM 1312 C C . GLN A 1 163 ? -10.533 -21.372 -6.824 1.00 50.59 163 GLN A C 1
ATOM 1314 O O . GLN A 1 163 ? -10.604 -20.300 -7.429 1.00 50.59 163 GLN A O 1
ATOM 1319 N N . GLY A 1 164 ? -10.182 -21.470 -5.540 1.00 54.94 164 GLY A N 1
ATOM 1320 C CA . GLY A 1 164 ? -9.926 -20.331 -4.665 1.00 54.9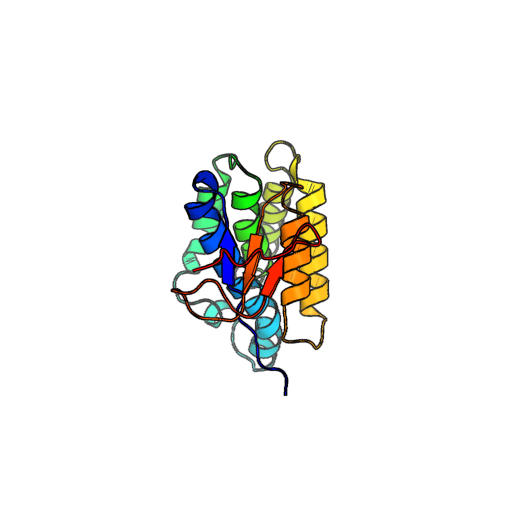4 164 GLY A CA 1
ATOM 1321 C C . GLY A 1 164 ? -9.730 -20.716 -3.204 1.00 54.94 164 GLY A C 1
ATOM 1322 O O . GLY A 1 164 ? -9.652 -21.900 -2.880 1.00 54.94 164 GLY A O 1
ATOM 1323 N N . PHE A 1 165 ? -9.661 -19.731 -2.311 1.00 56.59 165 PHE A N 1
ATOM 1324 C CA . PHE A 1 165 ? -9.509 -19.971 -0.871 1.00 56.59 165 PHE A CA 1
ATOM 1325 C C . PHE A 1 165 ? -10.241 -18.923 -0.031 1.00 56.59 165 PHE A C 1
ATOM 1327 O O . PHE A 1 165 ? -10.434 -17.790 -0.462 1.00 56.59 165 PHE A O 1
ATOM 1334 N N . PHE A 1 166 ? -10.638 -19.308 1.182 1.00 61.75 166 PHE A N 1
ATOM 1335 C CA . PHE A 1 166 ? -11.215 -18.392 2.164 1.00 61.75 166 PHE A CA 1
ATOM 1336 C C . PHE A 1 166 ? -10.125 -17.844 3.083 1.00 61.75 166 PHE A C 1
ATOM 1338 O O . PHE A 1 166 ? -9.101 -18.491 3.328 1.00 61.75 166 PHE A O 1
ATOM 1345 N N . VAL A 1 167 ? -10.344 -16.623 3.558 1.00 55.66 167 VAL A N 1
ATOM 1346 C CA . VAL A 1 167 ? -9.362 -15.883 4.361 1.00 55.66 167 VAL A CA 1
ATOM 1347 C C . VAL A 1 167 ? -9.317 -16.375 5.803 1.00 55.66 167 VAL A C 1
ATOM 1349 O O . VAL A 1 167 ? -8.216 -16.487 6.345 1.00 55.66 167 VAL A O 1
ATOM 1352 N N . ASP A 1 168 ? -10.472 -16.767 6.355 1.00 52.38 168 ASP A N 1
ATOM 1353 C CA . ASP A 1 168 ? -10.634 -16.843 7.809 1.00 52.38 168 ASP A CA 1
ATOM 1354 C C . ASP A 1 168 ? -10.780 -18.257 8.398 1.00 52.38 168 ASP A C 1
ATOM 1356 O O . ASP A 1 168 ? -10.292 -18.457 9.502 1.00 52.38 168 ASP A O 1
ATOM 1360 N N . GLU A 1 169 ? -11.337 -19.270 7.711 1.00 48.91 169 GLU A N 1
ATOM 1361 C CA . GLU A 1 169 ? -11.461 -20.635 8.276 1.00 48.91 169 GLU A CA 1
ATOM 1362 C C . GLU A 1 169 ? -11.564 -21.770 7.233 1.00 48.91 169 GLU A C 1
ATOM 1364 O O . GLU A 1 169 ? -11.809 -21.551 6.043 1.00 48.91 169 GLU A O 1
ATOM 1369 N N . VAL A 1 170 ? -11.407 -23.016 7.710 1.00 46.06 170 VAL A N 1
ATOM 1370 C CA . VAL A 1 170 ? -11.778 -24.249 6.996 1.00 46.06 170 VAL A CA 1
ATOM 1371 C C . VAL A 1 170 ? -13.299 -24.276 6.830 1.00 46.06 170 VAL A C 1
ATOM 1373 O O . VAL A 1 170 ? -14.036 -24.502 7.783 1.00 46.06 170 VAL A O 1
ATOM 1376 N N . PHE A 1 171 ? -13.782 -24.074 5.611 1.00 46.09 171 PHE A N 1
ATOM 1377 C CA . PHE A 1 171 ? -15.203 -24.148 5.271 1.00 46.09 171 PHE A CA 1
ATOM 1378 C C . PHE A 1 171 ? -15.484 -25.426 4.468 1.00 46.09 171 PHE A C 1
ATOM 1380 O O . PHE A 1 171 ? -14.590 -26.021 3.865 1.00 46.09 171 PHE A O 1
ATOM 1387 N N . SER A 1 172 ? -16.745 -25.855 4.448 1.00 44.56 172 SER A N 1
ATOM 1388 C CA . SER A 1 172 ? -17.204 -26.966 3.612 1.00 44.56 172 SER A CA 1
ATOM 1389 C C . SER A 1 172 ? -18.352 -26.504 2.720 1.00 44.56 172 SER A C 1
ATOM 1391 O O . SER A 1 172 ? -19.319 -25.903 3.185 1.00 44.56 172 SER A O 1
ATOM 1393 N N . VAL A 1 173 ? -18.234 -26.772 1.419 1.00 44.66 173 VAL A N 1
ATOM 1394 C CA . VAL A 1 173 ? -19.297 -26.505 0.445 1.00 44.66 173 VAL A CA 1
ATOM 1395 C C . VAL A 1 173 ? -20.329 -27.624 0.561 1.00 44.66 173 VAL A C 1
ATOM 1397 O O . VAL A 1 173 ? -20.016 -28.786 0.304 1.00 44.66 173 VAL A O 1
ATOM 1400 N N . ARG A 1 174 ? -21.568 -27.296 0.943 1.00 41.66 174 ARG A N 1
ATOM 1401 C CA . ARG A 1 174 ? -22.695 -28.226 0.795 1.00 41.66 174 ARG A CA 1
ATOM 1402 C C . ARG A 1 174 ? -23.313 -28.031 -0.582 1.00 41.66 174 ARG A C 1
ATOM 1404 O O . ARG A 1 174 ? -23.931 -27.003 -0.836 1.00 41.66 174 ARG A O 1
ATOM 1411 N N . LEU A 1 175 ? -23.173 -29.033 -1.444 1.00 39.53 175 LEU A N 1
ATOM 1412 C CA . LEU A 1 175 ? -24.001 -29.142 -2.641 1.00 39.53 175 LEU A CA 1
ATOM 1413 C C . LEU A 1 175 ? -25.437 -29.420 -2.184 1.00 39.53 175 LEU A C 1
ATOM 1415 O O . LEU A 1 175 ? -25.688 -30.416 -1.503 1.00 39.53 175 LEU A O 1
ATOM 1419 N N . LEU A 1 176 ? -26.366 -28.522 -2.509 1.00 42.00 176 LEU A N 1
ATOM 1420 C CA . LEU A 1 176 ? -27.784 -28.806 -2.326 1.00 42.00 176 LEU A CA 1
ATOM 1421 C C . LEU A 1 176 ? -28.200 -29.855 -3.369 1.00 42.00 176 LEU A C 1
ATOM 1423 O O . LEU A 1 176 ? -27.823 -29.713 -4.536 1.00 42.00 176 LEU A O 1
ATOM 1427 N N . PRO A 1 177 ? -28.926 -30.915 -2.971 1.00 46.19 177 PRO A N 1
ATOM 1428 C CA . PRO A 1 177 ? -29.458 -31.875 -3.926 1.00 46.19 177 PRO A CA 1
ATOM 1429 C C . PRO A 1 177 ? -30.409 -31.156 -4.890 1.00 46.19 177 PRO A C 1
ATOM 1431 O O . PRO A 1 177 ? -31.196 -30.306 -4.470 1.00 46.19 177 PRO A O 1
ATOM 1434 N N . THR A 1 178 ? -30.250 -31.476 -6.173 1.00 52.38 178 THR A N 1
ATOM 1435 C CA . THR A 1 178 ? -31.052 -30.969 -7.295 1.00 52.38 178 THR A CA 1
ATOM 1436 C C . THR A 1 178 ? -32.459 -31.544 -7.289 1.00 52.38 178 THR A C 1
ATOM 1438 O O . THR A 1 178 ? -32.627 -32.695 -6.824 1.00 52.38 178 THR A O 1
#

Radius of gyration: 17.61 Å; chains: 1; bounding box: 48×49×34 Å

Organism: NCBI:txid303380

pLDDT: mean 72.96, std 15.82, range [39.53, 94.81]

Sequence (178 aa):
MSSYRRIKLGISSVIENDVMPNFINVLDAELLRQKLTPQFLQLGFQGEHFYRDSDKNTQAYLNHVLTGPPEKFADVVPLFVMLMSVGEVLTVDAYQEFYDKFLLLNKGTYAKQLLAIEQLINDWGKSTSLDQTDTVKKIMLTIEAKANFSWFGFTDENGFPEQGFFVDEVFSVRLLPT

Secondary structure (DSSP, 8-state):
-PPP---EEEES-TTSTTTHHHHHHHHHHHHHHHHHHHHHHHTT--GGGTS-GGGGGHHHHHHHHHSS--SSHHHHHHHHHHHHH-TTTS-HHHHHHHHHHHHHHHHHTTHHHHHHHHHHHHHHHH-S-S--HHHHHHHHHHS------EEEE-S-TTS--SSEEESSS-----PPP-

Foldseek 3Di:
DADAAQKAKDFPDPVCVPLVRVLSVLVSVLLVLLQCLVVCVVVVDQSVVSDPPVCVCLLVVLCVVLVDQDPALSVLQSNLSVLVNCVRVDDPVSSVVSVVSSCCRVHNPCNVLSVVLVVLSVVSNVDPDSYCPVSVLSNVCSRDPDPIQMWMDRDDPPDPHPDTDGNHDDDDDDDDDD